Protein AF-A0A660M8Z6-F1 (afdb_monomer)

pLDDT: mean 71.41, std 13.09, range [43.5, 92.69]

Structure (mmCIF, N/CA/C/O backbone):
data_AF-A0A660M8Z6-F1
#
_entry.id   AF-A0A660M8Z6-F1
#
loop_
_atom_site.group_PDB
_atom_site.id
_atom_site.type_symbol
_atom_site.label_atom_id
_atom_site.label_alt_id
_atom_site.label_comp_id
_atom_site.label_asym_id
_atom_site.label_entity_id
_atom_site.label_seq_id
_atom_site.pdbx_PDB_ins_code
_atom_site.Cartn_x
_atom_site.Cartn_y
_atom_site.Cartn_z
_atom_site.occupancy
_atom_site.B_iso_or_equiv
_atom_site.auth_seq_id
_atom_site.auth_comp_id
_atom_site.auth_asym_id
_atom_site.auth_ato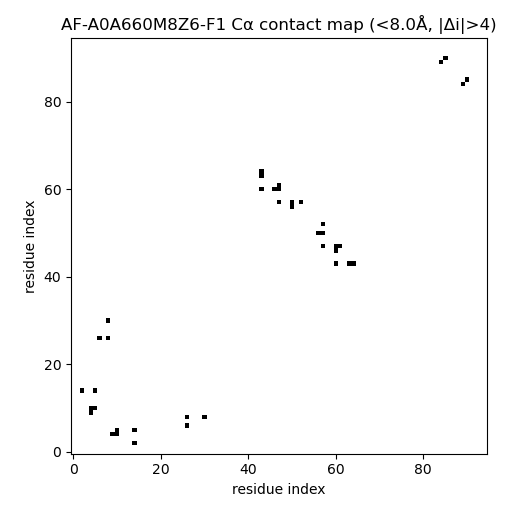m_id
_atom_site.pdbx_PDB_model_num
ATOM 1 N N . ASN A 1 1 ? 0.006 15.069 -21.037 1.00 50.28 1 ASN A N 1
ATOM 2 C CA . ASN A 1 1 ? -0.712 14.920 -19.748 1.00 50.28 1 ASN A CA 1
ATOM 3 C C . ASN A 1 1 ? -1.360 13.539 -19.745 1.00 50.28 1 ASN A C 1
ATOM 5 O O . ASN A 1 1 ? -2.569 13.415 -19.637 1.00 50.28 1 ASN A O 1
ATOM 9 N N . ASP A 1 2 ? -0.540 12.502 -19.939 1.00 50.31 2 ASP A N 1
ATOM 10 C CA . ASP A 1 2 ? -1.021 11.223 -20.499 1.00 50.31 2 ASP A CA 1
ATOM 11 C C . ASP A 1 2 ? -0.584 10.039 -19.612 1.00 50.31 2 ASP A C 1
ATOM 13 O O . ASP A 1 2 ? -1.199 8.983 -19.599 1.00 50.31 2 ASP A O 1
ATOM 17 N N . GLN A 1 3 ? 0.428 10.261 -18.765 1.00 48.56 3 GLN A N 1
ATOM 18 C CA . GLN A 1 3 ? 0.989 9.296 -17.811 1.00 48.56 3 GLN A CA 1
ATOM 19 C C . GLN A 1 3 ? 0.026 8.980 -16.649 1.00 48.56 3 GLN A C 1
ATOM 21 O O . GLN A 1 3 ? 0.052 7.889 -16.088 1.00 48.56 3 GLN A O 1
ATOM 26 N N . VAL A 1 4 ? -0.831 9.938 -16.277 1.00 51.44 4 VAL A N 1
ATOM 27 C CA . VAL A 1 4 ? -1.827 9.776 -15.203 1.00 51.44 4 VAL A CA 1
ATOM 28 C C . VAL A 1 4 ? -3.037 8.972 -15.677 1.00 51.44 4 VAL A C 1
ATOM 30 O O . VAL A 1 4 ? -3.561 8.172 -14.911 1.00 51.44 4 VAL A O 1
ATOM 33 N N . SER A 1 5 ? -3.428 9.099 -16.948 1.00 49.91 5 SER A N 1
ATOM 34 C CA . SER A 1 5 ? -4.538 8.344 -17.547 1.00 49.91 5 SER A CA 1
ATOM 35 C C . SER A 1 5 ? -4.227 6.844 -17.651 1.00 49.91 5 SER A C 1
ATOM 37 O O . SER A 1 5 ? -5.090 6.011 -17.378 1.00 49.91 5 SER A O 1
ATOM 39 N N . CYS A 1 6 ? -2.966 6.484 -17.932 1.00 53.31 6 CYS A N 1
ATOM 40 C CA . CYS A 1 6 ? -2.508 5.088 -17.928 1.00 53.31 6 CYS A CA 1
ATOM 41 C C . CYS A 1 6 ? -2.511 4.464 -16.512 1.00 53.31 6 CYS A C 1
ATOM 43 O O . CYS A 1 6 ? -2.632 3.248 -16.378 1.00 53.31 6 CYS A O 1
ATOM 45 N N . LEU A 1 7 ? -2.380 5.277 -15.452 1.00 54.66 7 LEU A N 1
ATOM 46 C CA . LEU A 1 7 ? -2.296 4.823 -14.055 1.00 54.66 7 LEU A CA 1
ATOM 47 C C . LEU A 1 7 ? -3.667 4.463 -13.458 1.00 54.66 7 LEU A C 1
ATOM 49 O O . LEU A 1 7 ? -3.740 3.631 -12.556 1.00 54.66 7 LEU A O 1
ATOM 53 N N . PHE A 1 8 ? -4.752 5.044 -13.983 1.00 57.53 8 PHE A N 1
ATOM 54 C CA . PHE A 1 8 ? -6.126 4.784 -13.530 1.00 57.53 8 PHE A CA 1
ATOM 55 C C . PHE A 1 8 ? -6.907 3.803 -14.420 1.00 57.53 8 PHE A C 1
ATOM 57 O O . PHE A 1 8 ? -8.084 3.554 -14.170 1.00 57.53 8 PHE A O 1
ATOM 64 N N . GLY A 1 9 ? -6.255 3.193 -15.418 1.00 55.19 9 GLY A N 1
ATOM 65 C CA . GLY A 1 9 ? -6.792 2.036 -16.140 1.00 55.19 9 GLY A CA 1
ATOM 66 C C . GLY A 1 9 ? -8.044 2.297 -16.987 1.00 55.19 9 GLY A C 1
ATOM 67 O O . GLY A 1 9 ? -8.771 1.342 -17.265 1.00 55.19 9 GLY A O 1
ATOM 68 N N . SER A 1 10 ? -8.312 3.542 -17.400 1.00 52.53 10 SER A N 1
ATOM 69 C CA . SER A 1 10 ? -9.509 3.867 -18.193 1.00 52.53 10 SER A CA 1
ATOM 70 C C . SER A 1 10 ? -9.325 3.781 -19.711 1.00 52.53 10 SER A C 1
ATOM 72 O O . SER A 1 10 ? -10.314 3.571 -20.406 1.00 52.53 10 SER A O 1
ATOM 74 N N . GLU A 1 11 ? -8.100 3.824 -20.245 1.00 47.12 11 GLU A N 1
ATOM 75 C CA . GLU A 1 11 ? -7.871 3.705 -21.691 1.00 47.12 11 GLU A CA 1
ATOM 76 C C . GLU A 1 11 ? -6.831 2.635 -22.046 1.00 47.12 11 GLU A C 1
ATOM 78 O O . GLU A 1 11 ? -5.732 2.576 -21.496 1.00 47.12 11 GLU A O 1
ATOM 83 N N . LYS A 1 12 ? -7.211 1.764 -22.993 1.00 54.34 12 LYS A N 1
ATOM 84 C CA . LYS A 1 12 ? -6.379 0.694 -23.566 1.00 54.34 12 LYS A CA 1
ATOM 85 C C . LYS A 1 12 ? -5.567 1.126 -24.791 1.00 54.34 12 LYS A C 1
ATOM 87 O O . LYS A 1 12 ? -4.868 0.297 -25.362 1.00 54.34 12 LYS A O 1
ATOM 92 N N . GLU A 1 13 ? -5.629 2.386 -25.200 1.00 51.78 13 GLU A N 1
ATOM 93 C CA . GLU A 1 13 ? -5.032 2.828 -26.459 1.00 51.78 13 GLU A CA 1
ATOM 94 C C . GLU A 1 13 ? -4.053 3.976 -26.197 1.00 51.78 13 GLU A C 1
ATOM 96 O O . GLU A 1 13 ? -4.462 5.112 -25.998 1.00 51.78 13 GLU A O 1
ATOM 101 N N . GLY A 1 14 ? -2.749 3.675 -26.167 1.00 49.06 14 GLY A N 1
ATOM 102 C CA . GLY A 1 14 ? -1.722 4.707 -26.376 1.00 49.06 14 GLY A CA 1
ATOM 103 C C . GLY A 1 14 ? -0.474 4.688 -25.495 1.00 49.06 14 GLY A C 1
ATOM 104 O O . GLY A 1 14 ? 0.469 5.404 -25.805 1.00 49.06 14 GLY A O 1
ATOM 105 N N . CYS A 1 15 ? -0.388 3.879 -24.440 1.00 47.34 15 CYS A N 1
ATOM 106 C CA . CYS A 1 15 ? 0.798 3.886 -23.575 1.00 47.34 15 CYS A CA 1
ATOM 107 C C . CYS A 1 15 ? 1.808 2.824 -24.059 1.00 47.34 15 CYS A C 1
ATOM 109 O O . CYS A 1 15 ? 1.914 1.734 -23.505 1.00 47.34 15 CYS A O 1
ATOM 111 N N . THR A 1 16 ? 2.505 3.061 -25.169 1.00 55.03 16 THR A N 1
ATOM 112 C CA . THR A 1 16 ? 3.620 2.199 -25.603 1.00 55.03 16 THR A CA 1
ATOM 113 C C . THR A 1 16 ? 4.729 3.059 -26.175 1.00 55.03 16 THR A C 1
ATOM 115 O O . THR A 1 16 ? 4.849 3.191 -27.382 1.00 55.03 16 THR A O 1
ATOM 118 N N . ASP A 1 17 ? 5.574 3.574 -25.285 1.00 49.44 17 ASP A N 1
ATOM 119 C CA . ASP A 1 17 ? 6.902 4.064 -25.639 1.00 49.44 17 ASP A CA 1
ATOM 120 C C . ASP A 1 17 ? 7.928 3.329 -24.758 1.00 49.44 17 ASP A C 1
ATOM 122 O O . ASP A 1 17 ? 8.025 3.537 -23.549 1.00 49.44 17 ASP A O 1
ATOM 126 N N . GLY A 1 18 ? 8.638 2.370 -25.360 1.00 51.06 18 GLY A N 1
ATOM 127 C CA . GLY A 1 18 ? 9.882 1.775 -24.844 1.00 51.06 18 GLY A CA 1
ATOM 128 C C . GLY A 1 18 ? 9.799 0.592 -23.866 1.00 51.06 18 GLY A C 1
ATOM 129 O O . GLY A 1 18 ? 10.704 -0.240 -23.876 1.00 51.06 18 GLY A O 1
ATOM 130 N N . THR A 1 19 ? 8.736 0.445 -23.065 1.00 54.38 19 THR A N 1
ATOM 131 C CA . THR A 1 19 ? 8.725 -0.533 -21.944 1.00 54.38 19 THR A CA 1
ATOM 132 C C . THR A 1 19 ? 7.435 -1.361 -21.855 1.00 54.38 19 THR A C 1
ATOM 134 O O . THR A 1 19 ? 6.859 -1.533 -20.778 1.00 54.38 19 THR A O 1
ATOM 137 N N . GLY A 1 20 ? 6.958 -1.890 -22.987 1.00 61.81 20 GLY A N 1
ATOM 138 C CA . GLY A 1 20 ? 5.649 -2.562 -23.099 1.00 61.81 20 GLY A CA 1
ATOM 139 C C . GLY A 1 20 ? 5.404 -3.703 -22.097 1.00 61.81 20 GLY A C 1
ATOM 140 O O . GLY A 1 20 ? 4.283 -3.894 -21.633 1.00 61.81 20 GLY A O 1
ATOM 141 N N . ILE A 1 21 ? 6.450 -4.419 -21.676 1.00 64.44 21 ILE A N 1
ATOM 142 C CA . ILE A 1 21 ? 6.326 -5.509 -20.692 1.00 64.44 21 ILE A CA 1
ATOM 143 C C . ILE A 1 21 ? 6.186 -4.955 -19.266 1.00 64.44 21 ILE A C 1
ATOM 145 O O . ILE A 1 21 ? 5.362 -5.437 -18.491 1.00 64.44 21 ILE A O 1
ATOM 149 N N . PHE A 1 22 ? 6.944 -3.912 -18.918 1.00 68.38 22 PHE A N 1
ATOM 150 C CA . PHE A 1 22 ? 6.925 -3.333 -17.573 1.00 68.38 22 PHE A CA 1
ATOM 151 C C . PHE A 1 22 ? 5.598 -2.632 -17.280 1.00 68.38 22 PHE A C 1
ATOM 153 O O . PHE A 1 22 ? 5.011 -2.869 -16.228 1.00 68.38 22 PHE A O 1
ATOM 160 N N . GLN A 1 23 ? 5.075 -1.839 -18.222 1.00 67.88 23 GLN A N 1
ATOM 161 C CA . GLN A 1 23 ? 3.759 -1.215 -18.047 1.00 67.88 23 GLN A CA 1
ATOM 162 C C . GLN A 1 23 ? 2.636 -2.251 -17.951 1.00 67.88 23 GLN A C 1
ATOM 164 O O . GLN A 1 23 ? 1.743 -2.094 -17.122 1.00 67.88 23 GLN A O 1
ATOM 169 N N . THR A 1 24 ? 2.703 -3.334 -18.730 1.00 72.81 24 THR A N 1
ATOM 170 C CA . THR A 1 24 ? 1.710 -4.416 -18.651 1.00 72.81 24 THR A CA 1
ATOM 171 C C . THR A 1 24 ? 1.713 -5.072 -17.268 1.00 72.81 24 THR A C 1
ATOM 173 O O . THR A 1 24 ? 0.654 -5.237 -16.661 1.00 72.81 24 THR A O 1
ATOM 176 N N . ILE A 1 25 ? 2.897 -5.394 -16.734 1.00 75.38 25 ILE A N 1
ATOM 177 C CA . ILE A 1 25 ? 3.043 -6.007 -15.405 1.00 75.38 25 ILE A CA 1
ATOM 178 C C . ILE A 1 25 ? 2.560 -5.051 -14.308 1.00 75.38 25 ILE A C 1
ATOM 180 O O . ILE A 1 25 ? 1.785 -5.451 -13.439 1.00 75.38 25 ILE A O 1
ATOM 184 N N . VAL A 1 26 ? 2.975 -3.783 -14.357 1.00 74.19 26 VAL A N 1
ATOM 185 C CA . VAL A 1 26 ? 2.589 -2.780 -13.355 1.00 74.19 26 VAL A CA 1
ATOM 186 C C . VAL A 1 26 ? 1.080 -2.527 -13.380 1.00 74.19 26 VAL A C 1
ATOM 188 O O . VAL A 1 26 ? 0.476 -2.487 -12.316 1.00 74.19 26 VAL A O 1
ATOM 191 N N . ASN A 1 27 ? 0.443 -2.431 -14.550 1.00 71.38 27 ASN A N 1
ATOM 192 C CA . ASN A 1 27 ? -1.003 -2.206 -14.659 1.00 71.38 27 ASN A CA 1
ATOM 193 C C . ASN A 1 27 ? -1.816 -3.385 -14.084 1.00 71.38 27 ASN A C 1
ATOM 195 O O . ASN A 1 27 ? -2.741 -3.184 -13.296 1.00 71.38 27 ASN A O 1
ATOM 199 N N . VAL A 1 28 ? -1.412 -4.628 -14.374 1.00 78.88 28 VAL A N 1
ATOM 200 C CA . VAL A 1 28 ? -2.043 -5.825 -13.784 1.00 78.88 28 VAL A CA 1
ATOM 201 C C . VAL A 1 28 ? -1.903 -5.839 -12.259 1.00 78.88 28 VAL A C 1
ATOM 203 O O . VAL A 1 28 ? -2.878 -6.100 -11.553 1.00 78.88 28 VAL A O 1
ATOM 206 N N . ILE A 1 29 ? -0.714 -5.523 -11.736 1.00 77.69 29 ILE A N 1
ATOM 207 C CA . ILE A 1 29 ? -0.480 -5.466 -10.287 1.00 77.69 29 ILE A CA 1
ATOM 208 C C . ILE A 1 29 ? -1.287 -4.325 -9.654 1.00 77.69 29 ILE A C 1
ATOM 210 O O . ILE A 1 29 ? -1.914 -4.543 -8.620 1.00 77.69 29 ILE A O 1
ATOM 214 N N . LEU A 1 30 ? -1.332 -3.140 -10.269 1.00 73.94 30 LEU A N 1
ATOM 215 C CA . LEU A 1 30 ? -2.108 -1.998 -9.775 1.00 73.94 30 LEU A CA 1
ATOM 216 C C . LEU A 1 30 ? -3.609 -2.290 -9.737 1.00 73.94 30 LEU A C 1
ATOM 218 O O . LEU A 1 30 ? -4.267 -1.902 -8.775 1.00 73.94 30 LEU A O 1
ATOM 222 N N . PHE A 1 31 ? -4.147 -3.019 -10.716 1.00 78.56 31 PHE A N 1
ATOM 223 C CA . PHE A 1 31 ? -5.554 -3.420 -10.715 1.00 78.56 31 PHE A CA 1
ATOM 224 C C . PHE A 1 31 ? -5.883 -4.347 -9.532 1.00 78.56 31 PHE A C 1
ATOM 226 O O . PHE A 1 31 ? -6.867 -4.135 -8.821 1.00 78.56 31 PHE A O 1
ATOM 233 N N . ILE A 1 32 ? -5.023 -5.337 -9.267 1.00 82.19 32 ILE A N 1
ATOM 234 C CA . ILE A 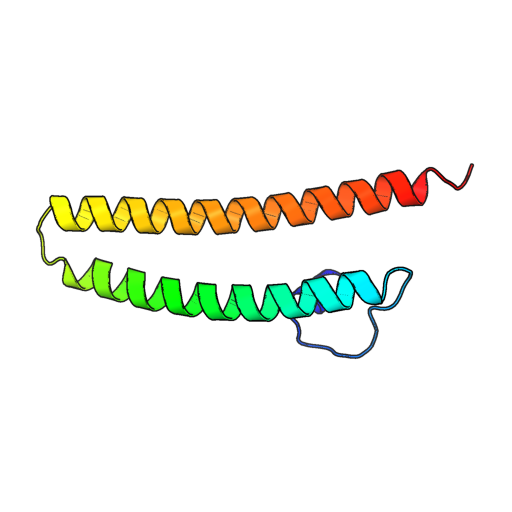1 32 ? -5.184 -6.261 -8.133 1.00 82.19 32 ILE A CA 1
ATOM 235 C C . ILE A 1 32 ? -5.015 -5.519 -6.803 1.00 82.19 32 ILE A C 1
ATOM 237 O O . ILE A 1 32 ? -5.845 -5.664 -5.906 1.00 82.19 32 ILE A O 1
ATOM 241 N N . VAL A 1 33 ? -3.972 -4.695 -6.672 1.00 80.31 33 VAL A N 1
ATOM 242 C CA . VAL A 1 33 ? -3.702 -3.908 -5.458 1.00 80.31 33 VAL A CA 1
ATOM 243 C C . VAL A 1 33 ? -4.829 -2.911 -5.193 1.00 80.31 33 VAL A C 1
ATOM 245 O O . VAL A 1 33 ? -5.264 -2.793 -4.052 1.00 80.31 33 VAL A O 1
ATOM 248 N N . GLY A 1 34 ? -5.355 -2.250 -6.227 1.00 79.31 34 GLY A N 1
ATOM 249 C CA . GLY A 1 34 ? -6.495 -1.341 -6.123 1.00 79.31 34 GLY A CA 1
ATOM 250 C C . GLY A 1 34 ? -7.759 -2.050 -5.637 1.00 79.31 34 GLY A C 1
ATOM 251 O O . GLY A 1 34 ? -8.399 -1.588 -4.691 1.00 79.31 34 GLY A O 1
ATOM 252 N N . ALA A 1 35 ? -8.081 -3.215 -6.205 1.00 85.19 35 ALA A N 1
ATOM 253 C CA . ALA A 1 35 ? -9.220 -4.019 -5.763 1.00 85.19 35 ALA A CA 1
ATOM 254 C C . ALA A 1 35 ? -9.067 -4.494 -4.304 1.00 85.19 35 ALA A C 1
ATOM 256 O O . ALA A 1 35 ? -9.992 -4.357 -3.500 1.00 85.19 35 ALA A O 1
ATOM 257 N N . VAL A 1 36 ? -7.885 -4.995 -3.932 1.00 85.38 36 VAL A N 1
ATOM 258 C CA . VAL A 1 36 ? -7.584 -5.436 -2.558 1.00 85.38 36 VAL A CA 1
ATOM 259 C C . VAL A 1 36 ? -7.626 -4.265 -1.570 1.00 85.38 36 VAL A C 1
ATOM 261 O O . VAL A 1 36 ? -8.151 -4.417 -0.465 1.00 85.38 36 VAL A O 1
ATOM 264 N N . ALA A 1 37 ? -7.132 -3.089 -1.962 1.00 79.88 37 ALA A N 1
ATOM 265 C CA . ALA A 1 37 ? -7.151 -1.886 -1.135 1.00 79.88 37 ALA A CA 1
ATOM 266 C C . ALA A 1 37 ? -8.583 -1.447 -0.803 1.00 79.88 37 ALA A C 1
ATOM 268 O O . ALA A 1 37 ? -8.889 -1.191 0.362 1.00 79.88 37 ALA A O 1
ATOM 269 N N . VAL A 1 38 ? -9.484 -1.430 -1.792 1.00 86.75 38 VAL A N 1
ATOM 270 C CA . VAL A 1 38 ? -10.903 -1.101 -1.569 1.00 86.75 38 VAL A CA 1
ATOM 271 C C . VAL A 1 38 ? -11.549 -2.097 -0.601 1.00 8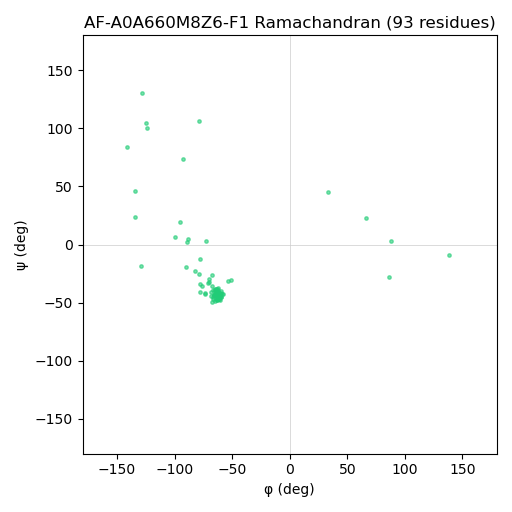6.75 38 VAL A C 1
ATOM 273 O O . VAL A 1 38 ? -12.222 -1.682 0.343 1.00 86.75 38 VAL A O 1
ATOM 276 N N . ILE A 1 39 ? -11.291 -3.399 -0.766 1.00 88.94 39 ILE A N 1
ATOM 277 C CA . ILE A 1 39 ? -11.825 -4.443 0.125 1.00 88.94 39 ILE A CA 1
ATOM 278 C C . ILE A 1 39 ? -11.328 -4.253 1.570 1.00 88.94 39 ILE A C 1
ATOM 280 O O . ILE A 1 39 ? -12.130 -4.299 2.507 1.00 88.94 39 ILE A O 1
ATOM 284 N N . MET A 1 40 ? -10.032 -3.989 1.775 1.00 80.56 40 MET A N 1
ATOM 285 C CA . MET A 1 40 ? -9.484 -3.730 3.114 1.00 80.56 40 MET A CA 1
ATOM 286 C C . MET A 1 40 ? -10.053 -2.462 3.757 1.00 80.56 40 MET A C 1
ATOM 288 O O . MET A 1 40 ? -10.310 -2.467 4.962 1.00 80.56 40 MET A O 1
ATOM 292 N N . ILE A 1 41 ? -10.277 -1.395 2.983 1.00 83.19 41 ILE A N 1
ATOM 293 C CA . ILE A 1 41 ? -10.886 -0.155 3.489 1.00 83.19 41 ILE A CA 1
ATOM 294 C C . ILE A 1 41 ? -12.309 -0.421 3.984 1.00 83.19 41 ILE A C 1
ATOM 296 O O . ILE A 1 41 ? -12.664 0.023 5.076 1.00 83.19 41 ILE A O 1
ATOM 300 N N . VAL A 1 42 ? -13.110 -1.183 3.231 1.00 88.88 42 VAL A N 1
ATOM 301 C CA . VAL A 1 42 ? -14.484 -1.529 3.630 1.00 88.88 42 VAL A CA 1
ATOM 302 C C . VAL A 1 42 ? -1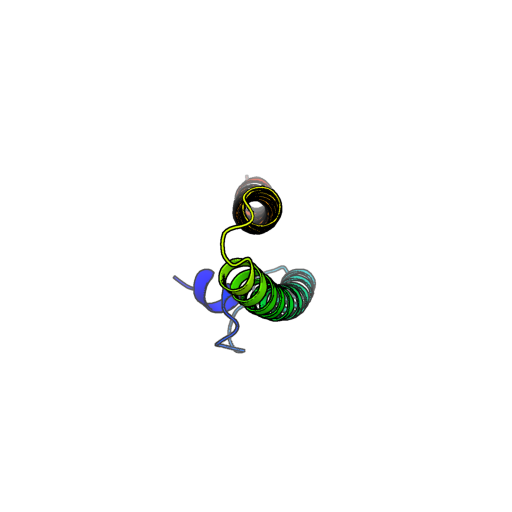4.487 -2.360 4.917 1.00 88.88 42 VAL A C 1
ATOM 304 O O . VAL A 1 42 ? -15.196 -2.023 5.865 1.00 88.88 42 VAL A O 1
ATOM 307 N N . ILE A 1 43 ? -13.652 -3.401 5.003 1.00 81.81 43 ILE A N 1
ATOM 308 C CA . ILE A 1 43 ? -13.576 -4.271 6.191 1.00 81.81 43 ILE A CA 1
ATOM 309 C C . ILE A 1 43 ? -13.055 -3.500 7.415 1.00 81.81 43 ILE A C 1
ATOM 311 O O . ILE A 1 43 ? -13.604 -3.619 8.515 1.00 81.81 43 ILE A O 1
ATOM 315 N N . GLY A 1 44 ? -12.017 -2.681 7.232 1.00 72.00 44 GLY A N 1
ATOM 316 C CA . GLY A 1 44 ? -11.451 -1.838 8.283 1.00 72.00 44 GLY A CA 1
ATOM 317 C C . GLY A 1 44 ? -12.430 -0.768 8.768 1.00 72.00 44 GLY A C 1
ATOM 318 O O . GLY A 1 44 ? -12.541 -0.549 9.974 1.00 72.00 44 GLY A O 1
ATOM 319 N N . GLY A 1 45 ? -13.186 -0.161 7.850 1.00 76.06 45 GLY A N 1
ATOM 320 C CA . GLY A 1 45 ? -14.213 0.835 8.149 1.00 76.06 45 GLY A CA 1
ATOM 321 C C . GLY A 1 45 ? -15.368 0.252 8.958 1.00 76.06 45 GLY A C 1
ATOM 322 O O . GLY A 1 45 ? -15.711 0.789 10.012 1.00 76.06 45 GLY A O 1
ATOM 323 N N . VAL A 1 46 ? -15.908 -0.898 8.538 1.00 80.94 46 VAL A N 1
ATOM 324 C CA . VAL A 1 46 ? -16.979 -1.582 9.281 1.00 80.94 46 VAL A CA 1
ATOM 325 C C . VAL A 1 46 ? -16.498 -1.963 10.685 1.00 80.94 46 VAL A C 1
ATOM 327 O O . VAL A 1 46 ? -17.156 -1.615 11.666 1.00 80.94 46 VAL A O 1
ATOM 330 N N . ARG A 1 47 ? -15.308 -2.567 10.823 1.00 71.12 47 ARG A N 1
ATOM 331 C CA . ARG A 1 47 ? -14.719 -2.913 12.133 1.00 71.12 47 ARG A CA 1
ATOM 332 C C . ARG A 1 47 ? -14.499 -1.689 13.031 1.00 71.12 47 ARG A C 1
ATOM 334 O O . ARG A 1 47 ? -14.743 -1.766 14.235 1.00 71.12 47 ARG A O 1
ATOM 341 N N . TYR A 1 48 ? -14.056 -0.569 12.461 1.00 67.62 48 TYR A N 1
ATOM 342 C CA . TYR A 1 48 ? -13.859 0.683 13.193 1.00 67.62 48 TYR A CA 1
ATOM 343 C C . TYR A 1 48 ? -15.183 1.221 13.750 1.00 67.62 48 TYR A C 1
ATOM 345 O O . TYR A 1 48 ? -15.250 1.580 14.924 1.00 67.62 48 TYR A O 1
ATOM 353 N N . THR A 1 49 ? -16.254 1.193 12.949 1.00 72.69 49 THR A N 1
ATOM 354 C CA . THR A 1 49 ? -17.585 1.642 13.395 1.00 72.69 49 THR A CA 1
ATOM 355 C C . THR A 1 49 ? -18.240 0.703 14.414 1.00 72.69 49 THR A C 1
ATOM 357 O O . THR A 1 49 ? -18.923 1.174 15.319 1.00 72.69 49 THR A O 1
ATOM 360 N N . VAL A 1 50 ? -17.995 -0.612 14.333 1.00 72.50 50 VAL A N 1
ATOM 361 C CA . VAL A 1 50 ? -18.608 -1.615 15.228 1.00 72.50 50 VAL A CA 1
ATOM 362 C C . VAL A 1 50 ? -17.968 -1.683 16.621 1.00 72.50 50 VAL A C 1
ATOM 364 O O . VAL A 1 50 ? -18.548 -2.264 17.534 1.00 72.50 50 VAL A O 1
ATOM 367 N N . SER A 1 51 ? -16.806 -1.059 16.823 1.00 64.50 51 SER A N 1
ATOM 368 C CA . SER A 1 51 ? -16.014 -1.168 18.059 1.00 64.50 51 SER A CA 1
ATOM 369 C C . SER A 1 51 ? -16.596 -0.418 19.281 1.00 64.50 51 SER A C 1
ATOM 371 O O . SER A 1 51 ? -15.967 -0.435 20.334 1.00 64.50 51 SER A O 1
ATOM 373 N N . ASN A 1 52 ? -17.779 0.213 19.155 1.00 60.22 52 ASN A N 1
ATOM 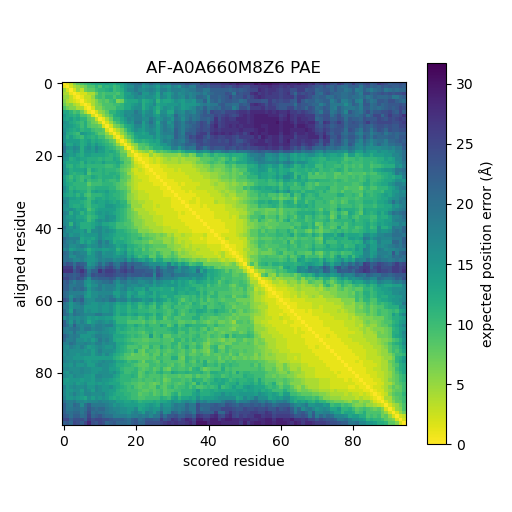374 C CA . ASN A 1 52 ? -18.728 0.592 20.229 1.00 60.22 52 ASN A CA 1
ATOM 375 C C . ASN A 1 52 ? -18.124 0.987 21.606 1.00 60.22 52 ASN A C 1
ATOM 377 O O . ASN A 1 52 ? -18.616 0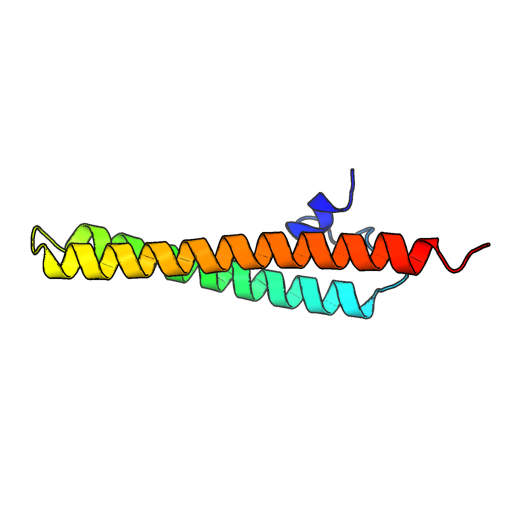.570 22.650 1.00 60.22 52 ASN A O 1
ATOM 381 N N . GLY A 1 53 ? -17.077 1.816 21.637 1.00 60.66 53 GLY A N 1
ATOM 382 C CA . GLY A 1 53 ? -16.582 2.433 22.877 1.00 60.66 53 GLY A CA 1
ATOM 383 C C . GLY A 1 53 ? -15.552 1.646 23.697 1.00 60.66 53 GLY A C 1
ATOM 384 O O . GLY A 1 53 ? -15.123 2.157 24.729 1.00 60.66 53 GLY A O 1
ATOM 385 N N . ASP A 1 54 ? -15.084 0.474 23.252 1.00 72.31 54 ASP A N 1
ATOM 386 C CA . ASP A 1 54 ? -13.896 -0.145 23.857 1.00 72.31 54 ASP A CA 1
ATOM 387 C C . ASP A 1 54 ? -12.632 0.543 23.310 1.00 72.31 54 ASP A C 1
ATOM 389 O O . ASP A 1 54 ? -12.235 0.362 22.153 1.00 72.31 54 ASP A O 1
ATOM 393 N N . SER A 1 55 ? -11.994 1.363 24.149 1.00 65.06 55 SER A N 1
ATOM 394 C CA . SER A 1 55 ? -10.761 2.099 23.837 1.00 65.06 55 SER A CA 1
ATOM 395 C C . SER A 1 55 ? -9.653 1.211 23.258 1.00 65.06 55 SER A C 1
ATOM 397 O O . SER A 1 55 ? -8.856 1.679 22.437 1.00 65.06 55 SER A O 1
ATOM 399 N N . ASN A 1 56 ? -9.605 -0.069 23.638 1.00 69.38 56 ASN A N 1
ATOM 400 C CA . ASN A 1 56 ? -8.615 -1.021 23.140 1.00 69.38 56 ASN A CA 1
ATOM 401 C C . ASN A 1 56 ? -8.918 -1.443 21.693 1.00 69.38 56 ASN A C 1
ATOM 403 O O . ASN A 1 56 ? -8.023 -1.470 20.843 1.00 69.38 56 ASN A O 1
ATOM 407 N N . ALA A 1 57 ? -10.193 -1.682 21.378 1.00 67.12 57 ALA A N 1
ATOM 408 C CA . ALA A 1 57 ? -10.641 -1.989 20.021 1.00 67.12 57 ALA A CA 1
ATOM 409 C C . ALA A 1 57 ? -10.470 -0.783 19.080 1.00 67.12 57 ALA A C 1
ATOM 411 O O . ALA A 1 57 ? -9.999 -0.936 17.950 1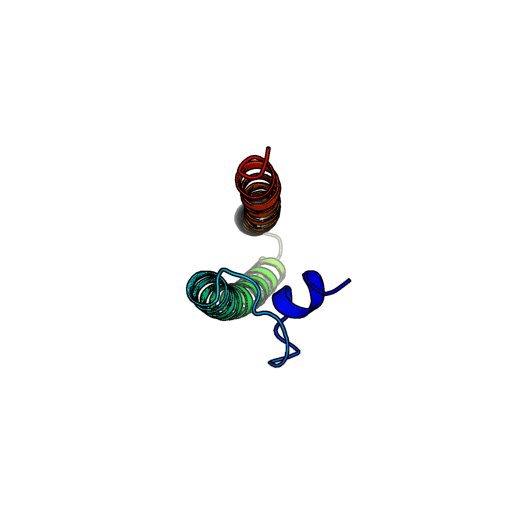.00 67.12 57 ALA A O 1
ATOM 412 N N . VAL A 1 58 ? -10.752 0.430 19.569 1.00 69.56 58 VAL A N 1
ATOM 413 C CA . VAL A 1 58 ? -10.544 1.678 18.815 1.00 69.56 58 VAL A CA 1
ATOM 414 C C . VAL A 1 58 ? -9.058 1.924 18.543 1.00 69.56 58 VAL A C 1
ATOM 416 O O . VAL A 1 58 ? -8.697 2.288 17.424 1.00 69.56 58 VAL A O 1
ATOM 419 N N . THR A 1 59 ? -8.182 1.692 19.523 1.00 75.12 59 THR A N 1
ATOM 420 C CA . THR A 1 59 ? -6.727 1.860 19.346 1.00 75.12 59 THR A CA 1
ATOM 421 C C . THR A 1 59 ? -6.167 0.848 18.344 1.00 75.12 59 THR A C 1
ATOM 423 O O . THR A 1 59 ? -5.428 1.226 17.433 1.00 75.12 59 THR A O 1
ATOM 426 N N . GLY A 1 60 ? -6.584 -0.420 18.426 1.00 75.50 60 GLY A N 1
ATOM 427 C CA . GLY A 1 60 ? -6.206 -1.440 17.442 1.00 75.50 60 GLY A CA 1
ATOM 428 C C . GLY A 1 60 ? -6.704 -1.123 16.025 1.00 75.50 60 GLY A C 1
ATOM 429 O O . GLY A 1 60 ? -5.975 -1.310 15.044 1.00 75.50 60 GLY A O 1
ATOM 430 N N . ALA A 1 61 ? -7.919 -0.584 15.902 1.00 69.56 61 ALA A N 1
ATOM 431 C CA . ALA A 1 61 ? -8.468 -0.156 14.619 1.00 69.56 61 ALA A CA 1
ATOM 432 C C . ALA A 1 61 ? -7.723 1.066 14.049 1.00 69.56 61 ALA A C 1
ATOM 434 O O . ALA A 1 61 ? -7.389 1.070 12.865 1.00 69.56 61 ALA A O 1
ATOM 435 N N . LYS A 1 62 ? -7.368 2.055 14.883 1.00 72.19 62 LYS A N 1
ATOM 436 C CA . LYS A 1 62 ? -6.553 3.212 14.470 1.00 72.19 62 LYS A CA 1
ATOM 437 C C . LYS A 1 62 ? -5.172 2.805 13.967 1.00 72.19 62 LYS A C 1
ATOM 439 O O . LYS A 1 62 ? -4.761 3.286 12.916 1.00 72.19 62 LYS A O 1
ATOM 444 N N . ASN A 1 63 ? -4.489 1.889 14.653 1.00 80.06 63 ASN A N 1
ATOM 445 C CA . ASN A 1 63 ? -3.192 1.394 14.190 1.00 80.06 63 ASN A CA 1
ATOM 446 C C . ASN A 1 63 ? -3.323 0.679 12.841 1.00 80.06 63 ASN A C 1
ATOM 448 O O . ASN A 1 63 ? -2.534 0.929 11.938 1.00 80.06 63 ASN A O 1
ATOM 452 N N . THR A 1 64 ? -4.365 -0.140 12.667 1.00 79.06 64 THR A N 1
ATOM 453 C CA . THR A 1 64 ? -4.644 -0.819 11.389 1.00 79.06 64 THR A CA 1
ATOM 454 C C . THR A 1 64 ? -4.854 0.185 10.250 1.00 79.06 64 THR A C 1
ATOM 456 O O . THR A 1 64 ? -4.270 0.035 9.178 1.00 79.06 64 THR A O 1
ATOM 459 N N . ILE A 1 65 ? -5.634 1.243 10.494 1.00 79.38 65 ILE A N 1
ATOM 460 C CA . ILE A 1 65 ? -5.851 2.325 9.524 1.00 79.38 65 ILE A CA 1
ATOM 461 C C . ILE A 1 65 ? -4.534 3.057 9.229 1.00 79.38 65 ILE A C 1
ATOM 463 O O . ILE A 1 65 ? -4.232 3.327 8.069 1.00 79.38 65 ILE A O 1
ATOM 467 N N . MET A 1 66 ? -3.713 3.327 10.248 1.00 84.75 66 MET A N 1
ATOM 468 C CA . MET A 1 66 ? -2.418 3.988 10.075 1.00 84.75 66 MET A CA 1
ATOM 469 C C . MET A 1 66 ? -1.467 3.159 9.204 1.00 84.75 66 MET A C 1
ATOM 471 O O . MET A 1 66 ? -0.853 3.710 8.294 1.00 84.75 66 MET A O 1
ATOM 475 N N . TYR A 1 67 ? -1.401 1.838 9.397 1.00 84.06 67 TYR A N 1
ATOM 476 C CA . TYR A 1 67 ? -0.608 0.955 8.533 1.00 84.06 67 TYR A CA 1
ATOM 477 C C . TYR A 1 67 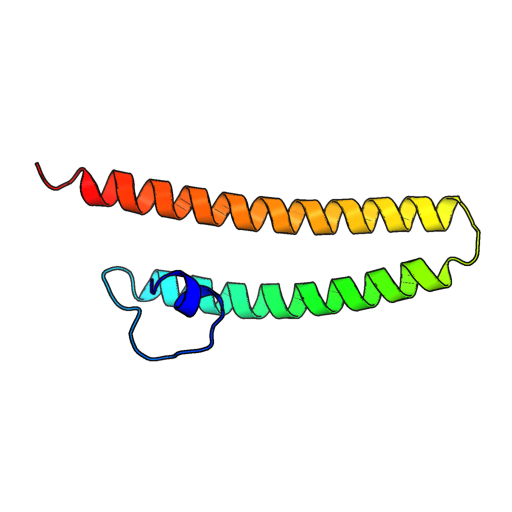? -1.128 0.912 7.089 1.00 84.06 67 TYR A C 1
ATOM 479 O O . TYR A 1 67 ? -0.324 0.924 6.157 1.00 84.06 67 TYR A O 1
ATOM 487 N N . ALA A 1 68 ? -2.450 0.921 6.884 1.00 78.62 68 ALA A N 1
ATOM 488 C CA . ALA A 1 68 ? -3.040 0.977 5.545 1.00 78.62 68 ALA A CA 1
ATOM 489 C C . ALA A 1 68 ? -2.682 2.284 4.811 1.00 78.62 68 ALA A C 1
ATOM 491 O O . ALA A 1 68 ? -2.305 2.261 3.639 1.00 78.62 68 ALA A O 1
ATOM 492 N N . ILE A 1 69 ? -2.727 3.420 5.517 1.00 87.00 69 ILE A N 1
ATOM 493 C CA . ILE A 1 69 ? -2.329 4.727 4.974 1.00 87.00 69 ILE A CA 1
ATOM 494 C C . ILE A 1 69 ? -0.832 4.744 4.645 1.00 87.00 69 ILE A C 1
ATOM 496 O O . ILE A 1 69 ? -0.446 5.211 3.577 1.00 87.00 69 ILE A O 1
ATOM 500 N N . VAL A 1 70 ? 0.016 4.200 5.523 1.00 90.00 70 VAL A N 1
ATOM 501 C CA . VAL A 1 70 ? 1.463 4.107 5.273 1.00 90.00 70 VAL A CA 1
ATOM 502 C C . VAL A 1 70 ? 1.748 3.289 4.011 1.00 90.00 70 VAL A C 1
ATOM 504 O O . 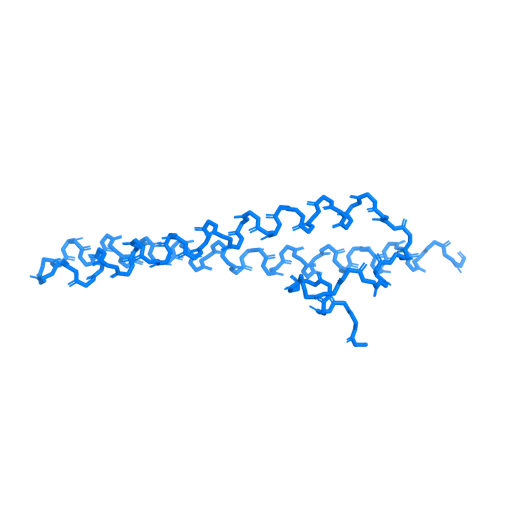VAL A 1 70 ? 2.559 3.716 3.192 1.00 90.00 70 VAL A O 1
ATOM 507 N N . GLY A 1 71 ? 1.047 2.172 3.796 1.00 79.88 71 GLY A N 1
ATOM 508 C CA . GLY A 1 71 ? 1.173 1.380 2.567 1.00 79.88 71 GLY A CA 1
ATOM 509 C C . GLY A 1 71 ? 0.830 2.174 1.300 1.00 79.88 71 GLY A C 1
ATOM 510 O O . GLY A 1 71 ? 1.567 2.108 0.315 1.00 79.88 71 GLY A O 1
ATOM 511 N N . LEU A 1 72 ? -0.234 2.982 1.342 1.00 83.62 72 LEU A N 1
ATOM 512 C CA . LEU A 1 72 ? -0.618 3.864 0.235 1.00 83.62 72 LEU A CA 1
ATOM 513 C C . LEU A 1 72 ? 0.463 4.917 -0.052 1.00 83.62 72 LEU A C 1
ATOM 515 O O . LEU A 1 72 ? 0.860 5.108 -1.200 1.00 83.62 72 LEU A O 1
ATOM 519 N N . VAL A 1 73 ? 0.964 5.580 0.992 1.00 92.69 73 VAL A N 1
ATOM 520 C CA . VAL A 1 73 ? 2.008 6.608 0.867 1.00 92.69 73 VAL A CA 1
ATOM 521 C C . VAL A 1 73 ? 3.286 6.017 0.270 1.00 92.69 73 VAL A C 1
ATOM 523 O O . VAL A 1 73 ? 3.867 6.602 -0.643 1.00 92.69 73 VAL A O 1
ATOM 526 N N . VAL A 1 74 ? 3.698 4.831 0.727 1.00 91.50 74 VAL A N 1
ATOM 527 C CA . VAL A 1 74 ? 4.874 4.132 0.191 1.00 91.50 74 VAL A CA 1
ATOM 528 C C . VAL A 1 74 ? 4.691 3.781 -1.287 1.00 91.50 74 VAL A C 1
ATOM 530 O O . VAL A 1 74 ? 5.622 3.981 -2.065 1.00 91.50 74 VAL A O 1
ATOM 533 N N . ALA A 1 75 ? 3.507 3.326 -1.705 1.00 82.12 75 ALA A N 1
ATOM 534 C CA . ALA A 1 75 ? 3.228 3.033 -3.113 1.00 82.12 75 ALA A CA 1
ATOM 535 C C . ALA A 1 75 ? 3.347 4.284 -4.006 1.00 82.12 75 ALA A C 1
ATOM 537 O O . ALA A 1 75 ? 3.951 4.224 -5.079 1.00 82.12 75 ALA A O 1
ATOM 538 N N . ILE A 1 76 ? 2.839 5.430 -3.536 1.00 86.00 76 ILE A N 1
ATOM 539 C CA . ILE A 1 76 ? 2.944 6.717 -4.245 1.00 86.00 76 ILE A CA 1
ATOM 540 C C . ILE A 1 76 ? 4.414 7.140 -4.384 1.00 86.00 76 ILE A C 1
ATOM 542 O O . ILE A 1 76 ? 4.853 7.522 -5.471 1.00 86.00 76 ILE A O 1
ATOM 546 N N . ILE A 1 77 ? 5.191 7.041 -3.301 1.00 90.25 77 ILE A N 1
ATOM 547 C CA . ILE A 1 77 ? 6.618 7.394 -3.307 1.00 90.25 77 ILE A CA 1
ATOM 548 C C . ILE A 1 77 ? 7.404 6.461 -4.235 1.00 90.25 77 ILE A C 1
ATOM 550 O O . ILE A 1 77 ? 8.223 6.933 -5.021 1.00 90.25 77 ILE A O 1
ATOM 554 N N . ALA A 1 78 ? 7.143 5.154 -4.193 1.00 84.19 78 ALA A N 1
ATOM 555 C CA . ALA A 1 78 ? 7.800 4.184 -5.063 1.00 84.19 78 ALA A CA 1
ATOM 556 C C . ALA A 1 78 ? 7.576 4.510 -6.548 1.00 84.19 78 ALA A C 1
ATOM 558 O O . ALA A 1 78 ? 8.525 4.492 -7.331 1.00 84.19 78 ALA A O 1
ATOM 559 N N . TYR A 1 79 ? 6.352 4.887 -6.927 1.00 76.94 79 TYR A N 1
ATOM 560 C CA . TYR A 1 79 ? 6.050 5.313 -8.294 1.00 76.94 79 TYR A CA 1
ATOM 561 C C . TYR A 1 79 ? 6.827 6.574 -8.698 1.00 76.94 79 TYR A C 1
ATOM 563 O O . TYR A 1 79 ? 7.417 6.624 -9.780 1.00 76.94 79 TYR A O 1
ATOM 571 N N . ALA A 1 80 ? 6.872 7.584 -7.826 1.00 84.56 80 ALA A N 1
ATOM 572 C CA . ALA A 1 80 ? 7.626 8.810 -8.082 1.00 84.56 80 ALA A CA 1
ATOM 573 C C . ALA A 1 80 ? 9.129 8.532 -8.269 1.00 84.56 80 ALA A C 1
ATOM 575 O O . ALA A 1 80 ? 9.745 9.057 -9.197 1.00 84.56 80 ALA A O 1
ATOM 576 N N . LEU A 1 81 ? 9.702 7.657 -7.437 1.00 86.62 81 LEU A N 1
ATOM 577 C CA . LEU A 1 81 ? 11.107 7.256 -7.528 1.00 86.62 81 LEU A CA 1
ATOM 578 C C . LEU A 1 81 ? 11.413 6.493 -8.819 1.00 86.62 81 LEU A C 1
ATOM 580 O O . LEU A 1 81 ? 12.419 6.778 -9.463 1.00 86.62 81 LEU A O 1
ATOM 584 N N . VAL A 1 82 ? 10.554 5.559 -9.232 1.00 82.12 82 VAL A N 1
ATOM 585 C CA . VAL A 1 82 ? 10.742 4.823 -10.493 1.00 82.12 82 VAL A CA 1
ATOM 586 C C . VAL A 1 82 ? 10.733 5.780 -11.682 1.00 82.12 82 VAL A C 1
ATOM 588 O O . VAL A 1 82 ? 11.629 5.706 -12.518 1.00 82.12 82 VAL A O 1
ATOM 591 N N . ASN A 1 83 ? 9.789 6.723 -11.734 1.00 79.62 83 ASN A N 1
ATOM 592 C CA . ASN A 1 83 ? 9.760 7.734 -12.794 1.00 79.62 83 ASN A CA 1
ATOM 593 C C . ASN A 1 83 ? 11.004 8.617 -12.778 1.00 79.62 83 ASN A C 1
ATOM 595 O O . ASN A 1 83 ? 11.572 8.895 -13.829 1.00 79.62 83 ASN A O 1
ATOM 599 N N . PHE A 1 84 ? 11.469 9.012 -11.593 1.00 86.19 84 PHE A N 1
ATOM 600 C CA . PHE A 1 84 ? 12.712 9.757 -11.459 1.00 86.19 84 PHE A CA 1
ATOM 601 C C . PHE A 1 84 ? 13.902 8.962 -12.014 1.00 86.19 84 PHE A C 1
ATOM 603 O O . PHE A 1 84 ? 14.700 9.509 -12.769 1.00 86.19 84 PHE A O 1
ATOM 610 N N . VAL A 1 85 ? 14.015 7.670 -11.704 1.00 86.12 85 VAL A N 1
ATOM 611 C CA . VAL A 1 85 ? 15.095 6.820 -12.223 1.00 86.12 85 VAL A CA 1
ATOM 612 C C . VAL A 1 85 ? 14.977 6.621 -13.734 1.00 86.12 85 VAL A C 1
ATOM 614 O O . VAL A 1 85 ? 15.976 6.767 -14.425 1.00 86.12 85 VAL A O 1
ATOM 617 N N . VAL A 1 86 ? 13.788 6.339 -14.269 1.00 80.94 86 VAL A N 1
ATOM 618 C CA . VAL A 1 86 ? 13.575 6.136 -15.714 1.00 80.94 86 VAL A CA 1
ATOM 619 C C . VAL A 1 86 ? 13.881 7.407 -16.503 1.00 80.94 86 VAL A C 1
ATOM 621 O O . VAL A 1 86 ? 14.568 7.339 -17.518 1.00 80.94 86 VAL A O 1
ATOM 624 N N . VAL A 1 87 ? 13.431 8.567 -16.020 1.00 79.62 87 VAL A N 1
ATOM 625 C CA . VAL A 1 87 ? 13.691 9.857 -16.670 1.00 79.62 87 VAL A CA 1
ATOM 626 C C . VAL A 1 87 ? 15.171 10.204 -16.600 1.00 79.62 87 VAL A C 1
ATOM 628 O O . VAL A 1 87 ? 15.765 10.513 -17.625 1.00 79.62 87 VAL A O 1
ATOM 631 N N . ASN A 1 88 ? 15.799 10.119 -15.427 1.00 82.25 88 ASN A N 1
ATOM 632 C CA . ASN A 1 88 ? 17.199 10.512 -15.299 1.00 82.25 88 ASN A CA 1
ATOM 633 C C . ASN A 1 88 ? 18.148 9.488 -15.937 1.00 82.25 88 ASN A C 1
ATOM 635 O O . ASN A 1 88 ? 19.066 9.880 -16.641 1.00 82.25 88 ASN A O 1
ATOM 639 N N . ILE A 1 89 ? 17.958 8.182 -15.763 1.00 79.50 89 ILE A N 1
ATOM 640 C CA . ILE A 1 89 ? 18.852 7.180 -16.373 1.00 79.50 89 ILE A CA 1
ATOM 641 C C . ILE A 1 89 ? 18.573 7.016 -17.874 1.00 79.50 89 ILE A C 1
ATOM 643 O O . ILE A 1 89 ? 19.516 6.846 -18.644 1.00 79.50 89 ILE A O 1
ATOM 647 N N . GLY A 1 90 ? 17.314 7.116 -18.309 1.00 64.19 90 GLY A N 1
ATOM 648 C CA . GLY A 1 90 ? 16.947 7.064 -19.727 1.00 64.19 90 GLY A CA 1
ATOM 649 C C . GLY A 1 90 ? 17.362 8.310 -20.515 1.00 64.19 90 GLY A C 1
ATOM 650 O O . GLY A 1 90 ? 17.744 8.184 -21.674 1.00 64.19 90 GLY A O 1
ATOM 651 N N . ALA A 1 91 ? 17.352 9.500 -19.899 1.00 62.19 91 ALA A N 1
ATOM 652 C CA . ALA A 1 91 ? 17.767 10.743 -20.560 1.00 62.19 91 ALA A CA 1
ATOM 653 C C . ALA A 1 91 ? 19.293 10.968 -20.577 1.00 62.19 91 ALA A C 1
ATOM 655 O O . ALA A 1 91 ? 19.782 11.693 -21.437 1.00 62.19 91 ALA A O 1
ATOM 656 N N . ASN A 1 92 ? 20.059 10.347 -19.668 1.00 58.22 92 ASN A N 1
ATOM 657 C CA . ASN A 1 92 ? 21.518 10.528 -19.581 1.00 58.22 92 ASN A CA 1
ATOM 658 C C . ASN A 1 92 ? 22.337 9.563 -20.473 1.00 58.22 92 ASN A C 1
ATOM 660 O O . ASN A 1 92 ? 23.561 9.584 -20.419 1.00 58.22 92 ASN A O 1
ATOM 664 N N . GLN A 1 93 ? 21.695 8.731 -21.303 1.00 58.97 93 GLN A N 1
ATOM 665 C CA . GLN A 1 93 ? 22.353 7.841 -22.287 1.00 58.97 93 GLN A CA 1
ATOM 666 C C . GLN A 1 93 ? 22.425 8.462 -23.702 1.00 58.97 93 GLN A C 1
ATOM 668 O O . GLN A 1 93 ? 22.553 7.745 -24.692 1.00 58.97 93 GLN A O 1
ATOM 673 N N . GLY A 1 94 ? 22.288 9.788 -23.812 1.00 54.41 94 GLY A N 1
ATOM 674 C CA . GLY A 1 94 ? 22.169 10.505 -25.087 1.00 54.41 94 GLY A CA 1
ATOM 675 C C . GLY A 1 94 ? 23.033 11.761 -25.234 1.00 54.41 94 GLY A C 1
ATOM 676 O O . GLY A 1 94 ? 22.673 12.627 -26.031 1.00 54.41 94 GLY A O 1
ATOM 677 N N . GLN A 1 95 ? 24.141 11.880 -24.495 1.00 43.50 95 GLN A N 1
ATOM 678 C CA . GLN A 1 95 ? 25.255 12.765 -24.866 1.00 43.50 95 GLN A CA 1
ATOM 679 C C . GLN A 1 95 ? 26.546 11.964 -24.969 1.00 43.50 95 GLN A C 1
ATOM 681 O O . GLN A 1 95 ? 26.818 11.182 -24.032 1.00 43.50 95 GLN A O 1
#

Solvent-accessible surface area (backbone atoms only — not comparable to full-atom values): 5655 Å² total; per-residue (Å²): 140,60,74,65,52,61,72,71,71,80,63,95,79,79,92,69,79,97,45,64,66,59,55,52,53,50,50,57,49,50,54,54,51,51,54,52,48,52,53,50,50,53,54,50,49,52,54,52,68,67,35,80,82,44,68,68,54,49,50,56,41,51,52,53,51,50,54,53,50,50,53,52,53,50,52,55,50,52,53,54,50,50,51,51,47,50,50,54,61,63,61,67,75,74,122

Foldseek 3Di:
DCVVVLLVPPDPPDPDDDCVPVSVVVSVVSVVVVVVLVVLCVVLVVQCVVPPPPPVSNVVSVVSVVVSVVVVVVVVVVVVVVVVCCCVVVVVVPD

Mean predicted aligned error: 12.43 Å

Radius of gyration: 18.54 Å; Cα contacts (8 Å, |Δi|>4): 20; chains: 1; bounding box: 44×21×50 Å

Sequence (95 aa):
NDQVSCLFGSEKEGCTDGTGIFQTIVNVILFIVGAVAVIMIVIGGVRYTVSNGDSNAVTGAKNTIMYAIVGLVVAIIAYALVNFVVVNIGANQGQ

Secondary structure (DSSP, 8-state):
--HHHHHTT---SS--SS-HHHHHHHHHHHHHHHHHHHHHHHHHHHHHHHTTT-HHHHHHHHHHHHHHHHHHHHHHHHHHHHHHHHHHHHHTT--